Protein AF-A0A4D6KD44-F1 (afdb_monomer_lite)

Organism: NCBI:txid57705

Secondary structure (DSSP, 8-state):
-EEE-TTS-EEESS-TTSSS-EEETT--B-SS--EEE--SSSSS-EEEEEBTTTTBEEEEESTTSS-EEEE-B-TTSPBPBEETTTEE-

Radius of gyration: 12.4 Å; chains: 1; bounding box: 34×21×32 Å

Structure (mmCIF, N/CA/C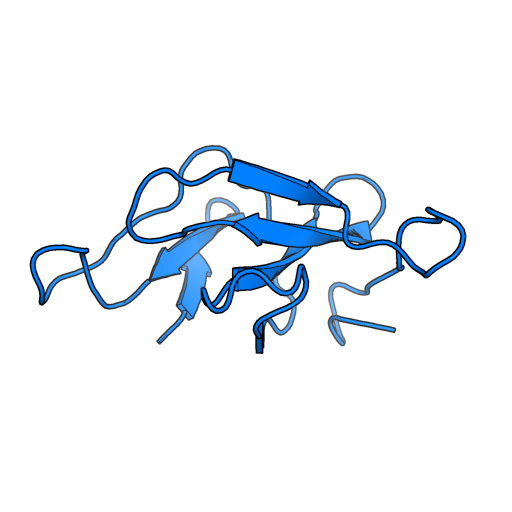/O backbone):
data_AF-A0A4D6KD44-F1
#
_entry.id   AF-A0A4D6KD44-F1
#
loop_
_atom_site.group_PDB
_atom_site.id
_atom_site.type_symbol
_atom_site.label_atom_id
_atom_site.label_alt_id
_atom_site.label_comp_id
_atom_site.label_asym_id
_atom_site.label_entity_id
_atom_site.label_seq_id
_atom_site.pdbx_PDB_ins_code
_atom_site.Cartn_x
_atom_site.Cartn_y
_atom_site.Cartn_z
_atom_site.occupancy
_atom_site.B_iso_or_equiv
_atom_site.auth_seq_id
_atom_site.auth_comp_id
_atom_site.auth_asym_id
_atom_site.auth_atom_id
_atom_site.pdbx_PDB_model_num
ATOM 1 N N . MET A 1 1 ? -6.735 -6.569 9.118 1.00 84.06 1 MET A N 1
ATOM 2 C CA . MET A 1 1 ? -6.990 -6.834 7.684 1.00 84.06 1 MET A CA 1
ATOM 3 C C . MET A 1 1 ? -6.882 -5.520 6.947 1.00 84.06 1 MET A C 1
ATOM 5 O O . MET A 1 1 ? -7.416 -4.541 7.457 1.00 84.06 1 MET A O 1
ATOM 9 N N . VAL A 1 2 ? -6.200 -5.521 5.808 1.00 93.69 2 VAL A N 1
ATOM 10 C CA . VAL A 1 2 ? -6.028 -4.368 4.919 1.00 93.69 2 VAL A CA 1
ATOM 11 C C . VAL A 1 2 ? -6.503 -4.790 3.525 1.00 93.69 2 VAL A C 1
ATOM 13 O O . VAL A 1 2 ? -6.271 -5.937 3.144 1.00 93.69 2 VAL A O 1
ATOM 16 N N . LEU A 1 3 ? -7.234 -3.932 2.810 1.00 94.38 3 LEU A N 1
ATOM 17 C CA . LEU A 1 3 ? -7.794 -4.228 1.481 1.00 94.38 3 LEU A CA 1
ATOM 18 C C . LEU A 1 3 ? -7.972 -2.959 0.641 1.00 94.38 3 LEU A C 1
ATOM 20 O O . LEU A 1 3 ? -8.024 -1.866 1.197 1.00 94.38 3 LEU A O 1
ATOM 24 N N . VAL A 1 4 ? -8.138 -3.116 -0.676 1.00 95.50 4 VAL 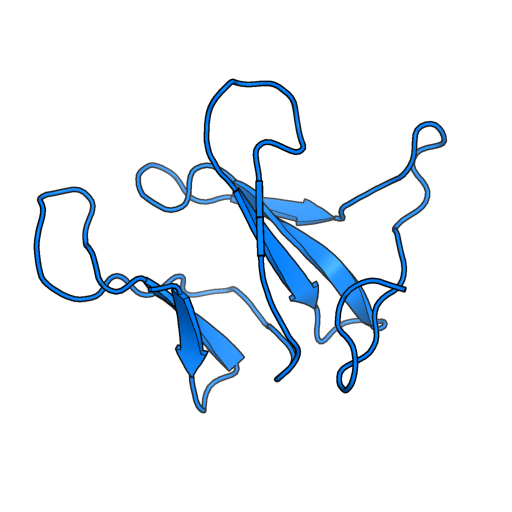A N 1
ATOM 25 C CA . VAL A 1 4 ? -8.467 -2.014 -1.597 1.00 95.50 4 VAL A CA 1
ATOM 26 C C . VAL A 1 4 ? -9.954 -2.037 -1.962 1.00 95.50 4 VAL A C 1
ATOM 28 O O . VAL A 1 4 ? -10.441 -3.010 -2.552 1.00 95.50 4 VAL A O 1
ATOM 31 N N . ASP A 1 5 ? -10.692 -0.969 -1.659 1.00 94.00 5 ASP A N 1
ATOM 32 C CA . ASP A 1 5 ? -12.138 -0.875 -1.909 1.00 94.00 5 ASP A CA 1
ATOM 33 C C . ASP A 1 5 ? -12.489 -0.469 -3.349 1.00 94.00 5 ASP A C 1
ATOM 35 O O . ASP A 1 5 ? -11.615 -0.212 -4.172 1.00 94.00 5 ASP A O 1
ATOM 39 N N . GLY A 1 6 ? -13.774 -0.477 -3.716 1.00 93.88 6 GLY A N 1
ATOM 40 C CA . GLY A 1 6 ? -14.233 -0.181 -5.084 1.00 93.88 6 GLY A CA 1
ATOM 41 C C . GLY A 1 6 ? -13.838 1.199 -5.631 1.00 93.88 6 GLY A C 1
ATOM 42 O O . GLY A 1 6 ? -13.904 1.391 -6.842 1.00 93.88 6 GLY A O 1
ATOM 43 N N . SER A 1 7 ? -13.402 2.117 -4.767 1.00 95.12 7 SER A N 1
ATOM 44 C CA . SER A 1 7 ? -12.941 3.462 -5.116 1.00 95.12 7 SER A CA 1
ATOM 45 C C . SER A 1 7 ? -11.418 3.558 -5.250 1.00 95.12 7 SER A C 1
ATOM 47 O O . SER A 1 7 ? -10.902 4.658 -5.417 1.00 95.12 7 SER A O 1
ATOM 49 N N . ASN A 1 8 ? -10.701 2.427 -5.196 1.00 96.00 8 ASN A N 1
ATOM 50 C CA . ASN A 1 8 ? -9.234 2.349 -5.183 1.00 96.00 8 ASN A CA 1
ATOM 51 C C . ASN A 1 8 ? -8.584 2.969 -3.933 1.00 96.00 8 ASN A C 1
ATOM 53 O O . ASN A 1 8 ? -7.395 3.288 -3.943 1.00 96.00 8 ASN A O 1
ATOM 57 N N . GLU A 1 9 ? -9.340 3.087 -2.841 1.00 96.75 9 GLU A N 1
ATOM 58 C CA . GLU A 1 9 ? -8.821 3.507 -1.540 1.00 96.75 9 GLU A CA 1
ATOM 59 C C . GLU A 1 9 ? -8.420 2.291 -0.700 1.00 96.75 9 GLU A C 1
ATOM 61 O O . GLU A 1 9 ? -8.942 1.185 -0.879 1.00 96.75 9 GLU A O 1
ATOM 66 N N . ILE A 1 10 ? -7.512 2.494 0.256 1.00 97.12 10 ILE A N 1
ATOM 67 C CA . ILE A 1 10 ? -7.104 1.447 1.196 1.00 97.12 10 ILE A CA 1
ATOM 68 C C . ILE A 1 10 ? -7.978 1.516 2.451 1.00 97.12 10 ILE A C 1
ATOM 70 O O . ILE A 1 10 ? -8.112 2.568 3.079 1.00 97.12 10 ILE A O 1
ATOM 74 N N . LEU A 1 11 ? -8.544 0.373 2.841 1.00 96.12 11 LEU A N 1
ATOM 75 C CA . LEU A 1 11 ? -9.286 0.200 4.086 1.00 96.12 11 LEU A CA 1
ATOM 76 C C . LEU A 1 11 ? -8.500 -0.668 5.062 1.00 96.12 11 LEU A C 1
ATOM 78 O O . LEU A 1 11 ? -8.096 -1.785 4.732 1.00 96.12 11 LEU A O 1
ATOM 82 N N . ILE A 1 12 ? -8.367 -0.193 6.297 1.00 95.44 12 ILE A N 1
ATOM 83 C CA . ILE A 1 12 ? -7.794 -0.942 7.414 1.00 95.44 12 ILE A CA 1
ATOM 84 C C . ILE A 1 12 ? -8.939 -1.323 8.343 1.00 95.44 12 ILE A C 1
ATOM 86 O O . ILE A 1 12 ? -9.681 -0.469 8.815 1.00 95.44 12 ILE A O 1
ATOM 90 N N . ASN A 1 13 ? -9.090 -2.607 8.665 1.00 93.19 13 ASN A N 1
ATOM 91 C CA . ASN A 1 13 ? -10.099 -3.093 9.614 1.00 93.19 13 ASN A CA 1
ATOM 92 C C . ASN A 1 13 ? -9.707 -2.815 11.081 1.00 93.19 13 ASN A C 1
ATOM 94 O O . ASN A 1 13 ? -9.706 -3.723 11.917 1.00 93.19 13 ASN A O 1
ATOM 98 N N . ARG A 1 14 ? -9.252 -1.590 11.351 1.00 91.75 14 ARG A N 1
ATOM 99 C CA . ARG A 1 14 ? -8.957 -1.035 12.667 1.00 91.75 14 ARG A CA 1
ATOM 100 C C . ARG A 1 14 ? -8.701 0.467 12.530 1.00 91.75 14 ARG A C 1
ATOM 102 O O . ARG A 1 14 ? -7.924 0.864 11.674 1.00 91.75 14 ARG A O 1
ATOM 109 N N . LYS A 1 15 ? -9.295 1.267 13.412 1.00 91.31 15 LYS A N 1
ATOM 110 C CA . LYS A 1 15 ? -8.937 2.673 13.643 1.00 91.31 15 LYS A CA 1
ATOM 111 C C . LYS A 1 15 ? -7.807 2.799 14.657 1.00 91.31 15 LYS A C 1
ATOM 113 O O . LYS A 1 15 ? -7.641 1.915 15.501 1.00 91.31 15 LYS A O 1
ATOM 118 N N . ALA A 1 16 ? -7.121 3.940 14.660 1.00 87.06 16 ALA A N 1
ATOM 119 C CA . ALA A 1 16 ? -6.088 4.270 15.647 1.00 87.06 16 ALA A CA 1
ATOM 120 C C . ALA A 1 16 ? -6.573 4.098 17.101 1.00 87.06 16 ALA A C 1
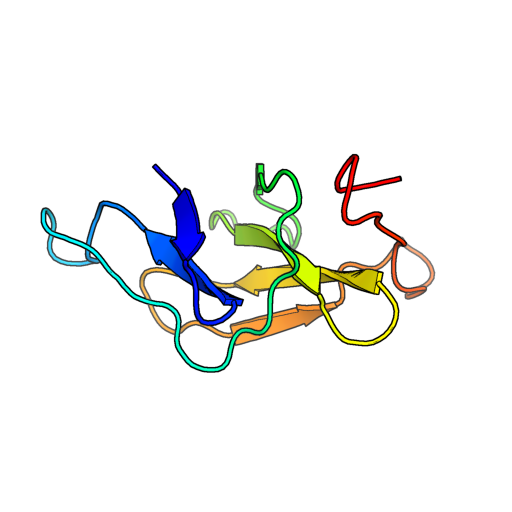ATOM 122 O O . ALA A 1 16 ? -5.894 3.505 17.935 1.00 87.06 16 ALA A O 1
ATOM 123 N N . SER A 1 17 ? -7.810 4.521 17.387 1.00 89.62 17 SER A N 1
ATOM 124 C CA . SER A 1 17 ? -8.455 4.384 18.702 1.00 89.62 17 SER A CA 1
ATOM 125 C C . SER A 1 17 ? -8.922 2.959 19.046 1.00 89.62 17 SER A C 1
ATOM 127 O O . SER A 1 17 ? -9.377 2.715 20.163 1.00 89.62 17 SER A O 1
ATOM 129 N N . GLY A 1 18 ? -8.798 2.008 18.116 1.00 88.94 18 GLY A N 1
ATOM 130 C CA . GLY A 1 18 ? -9.274 0.632 18.241 1.00 88.94 18 GLY A CA 1
ATOM 131 C C . GLY A 1 18 ? -10.658 0.394 17.623 1.00 88.94 18 GLY A C 1
ATOM 132 O O . GLY A 1 18 ? -11.523 1.267 17.602 1.00 88.94 18 GLY A O 1
ATOM 133 N N . GLY A 1 19 ? -10.873 -0.831 17.124 1.00 90.19 19 GLY A N 1
ATOM 134 C CA . GLY A 1 19 ? -12.118 -1.239 16.457 1.00 90.19 19 GLY A CA 1
ATOM 135 C C . GLY A 1 19 ? -12.400 -0.496 15.142 1.00 90.19 19 GLY A C 1
ATOM 136 O O . GLY A 1 19 ? -11.625 0.354 14.713 1.00 90.19 19 GLY A O 1
ATOM 137 N N . GLY A 1 20 ? -13.517 -0.827 14.490 1.00 93.38 20 GLY A N 1
ATOM 138 C CA . GLY A 1 20 ? -13.988 -0.147 13.278 1.00 93.38 20 GLY A CA 1
ATOM 139 C C . GLY A 1 20 ? -13.091 -0.307 12.045 1.00 93.38 20 GLY A C 1
ATOM 140 O O . GLY A 1 20 ? -12.224 -1.173 11.987 1.00 93.38 20 GLY A O 1
ATOM 141 N N . THR A 1 21 ? -13.331 0.547 11.051 1.00 95.12 21 THR A N 1
ATOM 142 C CA . THR A 1 21 ? -12.576 0.599 9.794 1.00 95.12 21 THR A CA 1
ATOM 143 C C . THR A 1 21 ? -12.028 2.007 9.597 1.00 95.12 21 THR A C 1
ATOM 145 O O . THR A 1 21 ? -12.779 2.976 9.739 1.00 95.12 21 THR A O 1
ATOM 148 N N . GLU A 1 22 ? -10.736 2.098 9.302 1.00 95.50 22 GLU A N 1
ATOM 149 C CA . GLU A 1 22 ? -10.047 3.312 8.870 1.00 95.50 22 GLU A CA 1
ATOM 150 C C . GLU A 1 22 ? -9.955 3.322 7.343 1.00 95.50 22 GLU A C 1
ATOM 152 O O . GLU A 1 22 ? -9.773 2.266 6.729 1.00 95.50 22 GLU A O 1
ATOM 157 N N . ARG A 1 23 ? -10.111 4.498 6.733 1.00 95.44 23 ARG A N 1
ATOM 158 C CA . ARG A 1 23 ? -10.043 4.676 5.279 1.00 95.44 23 ARG A CA 1
ATOM 159 C C . ARG A 1 23 ? -8.939 5.671 4.965 1.00 95.44 23 ARG A C 1
ATOM 161 O O . ARG A 1 23 ? -9.045 6.838 5.327 1.00 95.44 23 ARG A O 1
ATOM 168 N N . LEU A 1 24 ? -7.934 5.222 4.226 1.00 95.25 24 LEU A N 1
ATOM 169 C CA . LEU A 1 24 ? -6.835 6.065 3.770 1.00 95.25 24 LEU A CA 1
ATOM 170 C C . LEU A 1 24 ? -7.254 6.769 2.477 1.00 95.25 24 LEU A C 1
ATOM 172 O O . LEU A 1 24 ? -7.092 6.245 1.374 1.00 95.25 24 LEU A O 1
ATOM 176 N N . THR A 1 25 ? -7.857 7.946 2.631 1.00 89.62 25 THR A N 1
ATOM 177 C CA . THR A 1 25 ? -8.295 8.787 1.510 1.00 89.62 25 THR A CA 1
ATOM 178 C C . THR A 1 25 ? -7.104 9.433 0.804 1.00 89.62 25 THR A C 1
ATOM 180 O O . THR A 1 25 ? -6.112 9.765 1.447 1.00 89.62 25 THR A O 1
ATOM 183 N N . GLY A 1 26 ? -7.209 9.672 -0.506 1.00 86.12 26 GLY A N 1
ATOM 184 C CA . GLY A 1 26 ? -6.121 10.269 -1.300 1.00 86.12 26 GLY A CA 1
ATOM 185 C C . GLY A 1 26 ? -5.064 9.265 -1.768 1.00 86.12 26 GLY A C 1
ATOM 186 O O . GLY A 1 26 ? -4.146 9.628 -2.502 1.00 86.12 26 GLY A O 1
ATOM 187 N N . VAL A 1 27 ? -5.229 7.994 -1.402 1.00 93.19 27 VAL A N 1
ATOM 188 C CA . VAL A 1 27 ? -4.525 6.865 -2.008 1.00 93.19 27 VAL A CA 1
ATOM 189 C C . VAL A 1 27 ? -5.240 6.459 -3.299 1.00 93.19 27 VAL A C 1
ATOM 191 O O . VAL A 1 27 ? -6.463 6.526 -3.381 1.00 93.19 27 VAL A O 1
ATOM 194 N N . SER A 1 28 ? -4.477 6.021 -4.302 1.00 95.75 28 SER A N 1
ATOM 195 C CA . SER A 1 28 ? -5.014 5.429 -5.530 1.00 95.75 28 SER A CA 1
ATOM 196 C C . SER A 1 28 ? -4.295 4.113 -5.815 1.00 95.75 28 SER A C 1
ATOM 198 O O . SER A 1 28 ? -3.229 4.088 -6.441 1.00 95.75 28 SER A O 1
ATOM 200 N N . ALA A 1 29 ? -4.859 3.024 -5.296 1.00 97.00 29 ALA A N 1
ATOM 201 C CA . ALA A 1 29 ? -4.294 1.681 -5.349 1.00 97.00 29 ALA A CA 1
ATOM 202 C C . ALA A 1 29 ? -4.960 0.815 -6.430 1.00 97.00 29 ALA A C 1
ATOM 204 O O . ALA A 1 29 ? -6.183 0.789 -6.571 1.00 97.00 29 ALA A O 1
ATOM 205 N N . MET A 1 30 ? -4.155 0.065 -7.180 1.00 97.00 30 MET A N 1
ATOM 206 C CA . MET A 1 30 ? -4.652 -0.995 -8.056 1.00 97.00 30 MET A CA 1
ATOM 207 C C . MET A 1 30 ? -5.231 -2.149 -7.230 1.00 97.00 30 MET A C 1
ATOM 209 O O . MET A 1 30 ? -4.937 -2.303 -6.042 1.00 97.00 30 MET A O 1
ATOM 213 N N . LYS A 1 31 ? -6.043 -3.005 -7.862 1.00 95.12 31 LYS A N 1
ATOM 214 C CA . LYS A 1 31 ? -6.624 -4.196 -7.219 1.00 95.12 31 LYS A CA 1
ATOM 215 C C . LYS A 1 31 ? -5.652 -5.373 -7.212 1.00 95.12 31 LYS A C 1
ATOM 217 O O . LYS A 1 31 ? -5.996 -6.464 -7.648 1.00 95.12 31 LYS A O 1
ATOM 222 N N . ALA A 1 32 ? -4.466 -5.114 -6.680 1.00 94.31 32 ALA A N 1
ATOM 223 C CA . ALA A 1 32 ? -3.367 -6.055 -6.568 1.00 94.31 32 ALA A CA 1
ATOM 224 C C . ALA A 1 32 ? -3.253 -6.613 -5.139 1.00 94.31 32 ALA A C 1
ATOM 226 O O . ALA A 1 32 ? -3.773 -6.004 -4.192 1.00 94.31 32 ALA A O 1
ATOM 227 N N . PRO A 1 33 ? -2.526 -7.727 -4.944 1.00 93.12 33 PRO A N 1
ATOM 228 C CA . PRO A 1 33 ? -2.005 -8.087 -3.634 1.00 93.12 33 PRO A CA 1
ATOM 229 C C . PRO A 1 33 ? -1.268 -6.909 -2.981 1.00 93.12 33 PRO A C 1
ATOM 231 O O . PRO A 1 33 ? -0.466 -6.225 -3.616 1.00 93.12 33 PRO A O 1
ATOM 234 N N . LEU A 1 34 ? -1.540 -6.697 -1.697 1.00 94.38 34 LEU A N 1
ATOM 235 C CA . LEU A 1 34 ? -0.873 -5.714 -0.847 1.00 94.38 34 LEU A CA 1
ATOM 236 C C . LEU A 1 34 ? -0.193 -6.427 0.316 1.00 94.38 34 LEU A C 1
ATOM 238 O O . LEU A 1 34 ? -0.573 -7.544 0.678 1.00 94.38 34 LEU A O 1
ATOM 242 N N . THR A 1 35 ? 0.785 -5.768 0.924 1.00 94.19 35 THR A N 1
ATOM 243 C CA . THR A 1 35 ? 1.469 -6.281 2.112 1.00 94.19 35 THR A CA 1
ATOM 244 C C . THR A 1 35 ? 1.695 -5.172 3.127 1.00 94.19 35 THR A C 1
ATOM 246 O O . THR A 1 35 ? 1.523 -3.991 2.829 1.00 94.19 35 THR A O 1
ATOM 249 N N . THR A 1 36 ? 2.057 -5.566 4.341 1.00 94.62 36 THR A N 1
ATOM 250 C CA . THR A 1 36 ? 2.468 -4.656 5.405 1.00 94.62 36 THR A CA 1
ATOM 251 C C . THR A 1 36 ? 3.877 -5.003 5.843 1.00 94.62 36 THR A C 1
A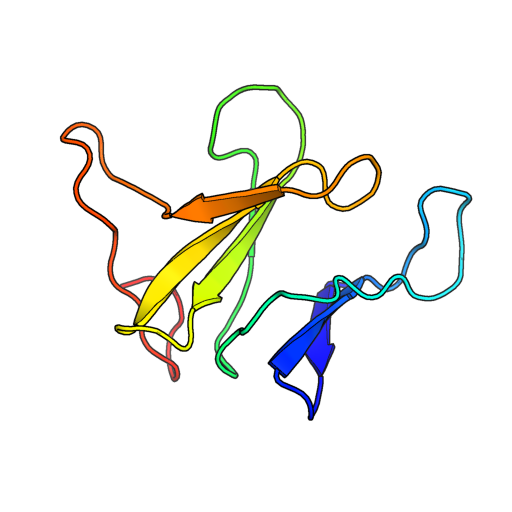TOM 253 O O . THR A 1 36 ? 4.131 -6.169 6.158 1.00 94.62 36 THR A O 1
ATOM 256 N N . ALA A 1 37 ? 4.772 -4.025 5.853 1.00 94.56 37 ALA A N 1
ATOM 257 C CA . ALA A 1 37 ? 6.169 -4.188 6.236 1.00 94.56 37 ALA A CA 1
ATOM 258 C C . ALA A 1 37 ? 6.737 -2.834 6.668 1.00 94.56 37 ALA A C 1
ATOM 260 O O . ALA A 1 37 ? 6.244 -1.820 6.193 1.00 94.56 37 ALA A O 1
ATOM 261 N N . ASP A 1 38 ? 7.749 -2.868 7.533 1.00 95.50 38 ASP A N 1
ATOM 262 C CA . ASP A 1 38 ? 8.644 -1.737 7.801 1.00 95.50 38 ASP A CA 1
ATOM 263 C C . ASP A 1 38 ? 9.618 -1.624 6.612 1.00 95.50 38 ASP A C 1
ATOM 265 O O . ASP A 1 38 ? 10.453 -2.517 6.416 1.00 95.50 38 ASP A O 1
ATOM 269 N N . VAL A 1 39 ? 9.424 -0.630 5.743 1.00 95.06 39 VAL A N 1
ATOM 270 C CA . VAL A 1 39 ? 10.170 -0.448 4.484 1.00 95.06 39 VAL A CA 1
ATOM 271 C C . VAL A 1 39 ? 11.086 0.770 4.478 1.00 95.06 39 VAL A C 1
ATOM 273 O O . VAL A 1 39 ? 11.966 0.835 3.618 1.00 95.06 39 VAL A O 1
ATOM 276 N N . ASP A 1 40 ? 10.918 1.704 5.410 1.00 93.44 40 ASP A N 1
ATOM 277 C CA . ASP A 1 40 ? 11.765 2.895 5.546 1.00 93.44 40 ASP A CA 1
ATOM 278 C C . ASP A 1 40 ? 12.626 2.901 6.827 1.00 93.44 40 ASP A C 1
ATOM 280 O O . ASP A 1 40 ? 13.542 3.721 6.955 1.00 93.44 40 ASP A O 1
ATOM 284 N N . GLY A 1 41 ? 12.442 1.917 7.714 1.00 93.31 41 GLY A N 1
ATOM 285 C CA . GLY A 1 41 ? 13.320 1.637 8.845 1.00 93.31 41 GLY A CA 1
ATOM 286 C C . GLY A 1 41 ? 13.027 2.455 10.099 1.00 93.31 41 GLY A C 1
ATOM 287 O O . GLY A 1 41 ? 13.888 2.522 10.986 1.00 93.31 41 GLY A O 1
ATOM 288 N N . ASP A 1 42 ? 11.855 3.081 10.203 1.00 93.50 42 ASP A N 1
ATOM 289 C CA . ASP A 1 42 ? 11.462 3.882 11.366 1.00 93.50 42 ASP A CA 1
ATOM 290 C C . ASP A 1 42 ? 10.783 3.062 12.493 1.00 93.50 42 ASP A C 1
ATOM 292 O O . ASP A 1 42 ? 10.465 3.601 13.561 1.00 93.50 42 ASP A O 1
ATOM 296 N N . CYS A 1 43 ? 10.658 1.740 12.305 1.00 91.81 43 CYS A N 1
ATOM 297 C CA . CYS A 1 43 ? 9.971 0.780 13.181 1.00 91.81 43 CYS A CA 1
ATOM 298 C C . CYS A 1 43 ? 8.436 0.909 13.229 1.00 91.81 43 CYS A C 1
ATOM 300 O O . CYS A 1 43 ? 7.800 0.216 14.041 1.00 91.81 43 CYS A O 1
ATOM 302 N N . ALA A 1 44 ? 7.828 1.754 12.398 1.00 91.94 44 ALA A N 1
ATOM 303 C CA . ALA A 1 44 ? 6.410 1.702 12.090 1.00 91.94 44 ALA A CA 1
ATOM 304 C C . ALA A 1 44 ? 6.131 0.578 11.077 1.00 91.94 44 ALA A C 1
ATOM 306 O O . ALA A 1 44 ? 6.978 -0.251 10.755 1.00 91.94 44 ALA A O 1
ATOM 307 N N . THR A 1 45 ? 4.861 0.390 10.731 1.00 93.38 45 THR A N 1
ATOM 308 C CA . THR A 1 45 ? 4.479 -0.604 9.726 1.00 93.38 45 THR A CA 1
ATOM 309 C C . THR A 1 45 ? 3.707 0.093 8.635 1.00 93.38 45 THR A C 1
ATOM 311 O O . THR A 1 45 ? 2.599 0.585 8.874 1.00 93.38 45 THR A O 1
ATOM 314 N N . GLU A 1 46 ? 4.235 0.011 7.424 1.00 96.62 46 GLU A N 1
ATOM 315 C CA . GLU A 1 46 ? 3.666 0.663 6.264 1.00 96.62 46 GLU A CA 1
ATOM 316 C C . GLU A 1 46 ? 2.759 -0.304 5.515 1.00 96.62 46 GLU A C 1
ATOM 318 O O . GLU A 1 46 ? 2.807 -1.529 5.676 1.00 96.62 46 GLU A O 1
ATOM 323 N N . ILE A 1 47 ? 1.900 0.251 4.664 1.00 96.88 47 ILE A N 1
ATOM 324 C CA . ILE A 1 47 ? 1.089 -0.535 3.733 1.00 96.88 47 ILE A CA 1
ATOM 325 C C . ILE A 1 47 ? 1.664 -0.359 2.340 1.00 96.88 47 ILE A C 1
ATOM 327 O O . ILE A 1 47 ? 1.512 0.706 1.747 1.00 96.88 47 ILE A O 1
ATOM 331 N N . VAL A 1 48 ? 2.256 -1.418 1.796 1.00 97.00 48 VAL A N 1
ATOM 332 C CA . VAL A 1 48 ? 2.817 -1.436 0.443 1.00 97.00 48 VAL A CA 1
ATOM 333 C C . VAL A 1 48 ? 1.751 -1.887 -0.552 1.00 97.00 48 VAL A C 1
ATOM 335 O O . VAL A 1 48 ? 1.089 -2.913 -0.359 1.00 97.00 48 VAL A O 1
ATOM 338 N N . TYR A 1 49 ? 1.591 -1.128 -1.632 1.00 97.31 49 TYR A N 1
ATOM 339 C CA . TYR A 1 49 ? 0.583 -1.352 -2.665 1.00 97.31 49 TYR A CA 1
ATOM 340 C C . TYR A 1 49 ? 1.088 -0.930 -4.050 1.00 97.31 49 TYR A C 1
ATOM 342 O O . TYR A 1 49 ? 2.031 -0.152 -4.182 1.00 97.31 49 TYR A O 1
ATOM 350 N N . VAL A 1 50 ? 0.425 -1.414 -5.101 1.00 97.81 50 VAL A N 1
ATOM 351 C CA . VAL A 1 50 ? 0.680 -0.965 -6.478 1.00 97.81 50 VAL A CA 1
ATOM 352 C C . VAL A 1 50 ? -0.149 0.285 -6.755 1.00 97.81 50 VAL A C 1
ATOM 354 O O . VAL A 1 50 ? -1.380 0.254 -6.681 1.00 97.81 50 VAL A O 1
ATOM 357 N N . GLY A 1 51 ? 0.508 1.402 -7.058 1.00 96.75 51 GLY A N 1
ATOM 358 C CA . GLY A 1 51 ? -0.164 2.652 -7.395 1.00 96.75 51 GLY A CA 1
ATOM 359 C C . GLY A 1 51 ? -0.773 2.615 -8.796 1.00 96.75 51 GLY A C 1
ATOM 360 O O . GLY A 1 51 ? -0.173 2.093 -9.730 1.00 96.75 51 GLY A O 1
ATOM 361 N N . THR A 1 52 ? -1.940 3.236 -8.983 1.00 94.88 52 THR A N 1
ATOM 362 C CA . THR A 1 52 ? -2.579 3.324 -10.314 1.00 94.88 52 THR A CA 1
ATOM 363 C C . THR A 1 52 ? -1.764 4.142 -11.317 1.00 94.88 52 THR A C 1
ATOM 365 O O . THR A 1 52 ? -1.928 3.991 -12.525 1.00 94.88 52 THR A O 1
ATOM 368 N N . THR A 1 53 ? -0.902 5.036 -10.829 1.00 87.62 53 THR A N 1
ATOM 369 C CA . THR A 1 53 ? -0.033 5.865 -11.666 1.00 87.62 53 THR A CA 1
ATOM 370 C C . THR A 1 53 ? 1.261 5.113 -11.954 1.00 87.62 53 THR A C 1
ATOM 372 O O . THR A 1 53 ? 2.074 4.905 -11.056 1.00 87.62 53 THR A O 1
ATOM 375 N N . ASN A 1 54 ? 1.464 4.748 -13.221 1.00 86.62 54 ASN A N 1
ATOM 376 C CA . ASN A 1 54 ? 2.669 4.095 -13.748 1.00 86.62 54 ASN A CA 1
ATOM 377 C C . ASN A 1 54 ? 2.986 2.701 -13.171 1.00 86.62 54 ASN A C 1
ATOM 379 O O . ASN A 1 54 ? 4.094 2.224 -13.385 1.00 86.62 54 ASN A O 1
ATOM 383 N N . GLY A 1 55 ? 2.056 2.061 -12.449 1.00 92.88 55 GLY A N 1
ATOM 384 C CA . GLY A 1 55 ? 2.235 0.697 -11.930 1.00 92.88 55 GLY A CA 1
ATOM 385 C C . GLY A 1 55 ? 3.368 0.552 -10.911 1.00 92.88 55 GLY A C 1
ATOM 386 O O . GLY A 1 55 ? 3.827 -0.553 -10.659 1.00 92.88 55 GLY A O 1
ATOM 387 N N . LYS A 1 56 ? 3.850 1.654 -10.329 1.00 96.25 56 LYS A N 1
ATOM 388 C CA . LYS A 1 56 ? 4.938 1.619 -9.347 1.00 96.25 56 LYS A CA 1
ATOM 389 C C . LYS A 1 56 ? 4.425 1.221 -7.971 1.00 96.25 56 LYS A C 1
ATOM 391 O O . LYS A 1 56 ? 3.322 1.617 -7.578 1.00 96.25 56 LYS A O 1
ATOM 396 N N . LEU A 1 57 ? 5.252 0.504 -7.218 1.00 96.81 57 LEU A N 1
ATOM 397 C CA . LEU A 1 57 ? 5.012 0.284 -5.801 1.00 96.81 57 LEU A CA 1
ATOM 398 C C . LEU A 1 57 ? 5.096 1.605 -5.039 1.00 96.81 57 LEU A C 1
ATOM 400 O O . LEU A 1 57 ? 5.944 2.468 -5.280 1.00 96.81 57 LEU A O 1
ATOM 404 N N . ARG A 1 58 ? 4.167 1.752 -4.110 1.00 97.25 58 ARG A N 1
ATOM 405 C CA . ARG A 1 58 ? 4.044 2.870 -3.186 1.00 97.25 58 ARG A CA 1
ATOM 406 C C . ARG A 1 58 ? 3.795 2.307 -1.801 1.00 97.25 58 ARG A C 1
ATOM 408 O O . ARG A 1 58 ? 3.332 1.172 -1.673 1.00 97.25 58 ARG A O 1
ATOM 415 N N . PHE A 1 59 ? 4.047 3.106 -0.781 1.00 97.06 59 PHE A N 1
ATOM 416 C CA . PHE A 1 59 ? 3.666 2.750 0.574 1.00 97.06 59 PHE A CA 1
ATOM 417 C C . PHE A 1 59 ? 2.936 3.900 1.261 1.00 97.06 59 PHE A C 1
ATOM 419 O O . PHE A 1 59 ? 3.129 5.066 0.908 1.00 97.06 59 PHE A O 1
ATOM 426 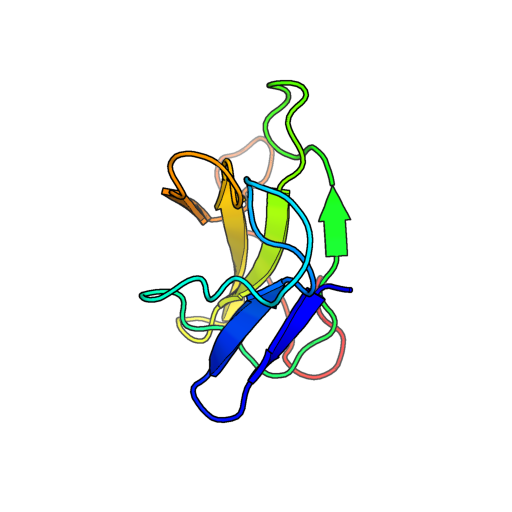N N . VAL A 1 60 ? 2.006 3.549 2.151 1.00 97.62 60 VAL A N 1
ATOM 427 C CA . VAL A 1 60 ? 1.429 4.498 3.104 1.00 97.62 60 VAL A CA 1
ATOM 428 C C . VAL A 1 60 ? 2.230 4.400 4.387 1.00 97.62 60 VAL A C 1
ATOM 430 O O . VAL A 1 60 ? 2.166 3.364 5.052 1.00 97.62 60 VAL A O 1
ATOM 433 N N . ASP A 1 61 ? 2.950 5.470 4.679 1.00 96.88 61 ASP A N 1
ATOM 434 C CA . ASP A 1 61 ? 3.674 5.699 5.922 1.00 96.88 61 ASP A CA 1
ATOM 435 C C . ASP A 1 61 ? 2.709 6.125 7.035 1.00 96.88 61 ASP A C 1
ATOM 437 O O . ASP A 1 61 ? 1.678 6.736 6.747 1.00 96.88 61 ASP A O 1
ATOM 441 N N . ASP A 1 62 ? 2.999 5.719 8.272 1.00 94.25 62 ASP A N 1
ATOM 442 C CA . ASP A 1 62 ? 2.203 5.924 9.487 1.00 94.25 62 ASP A CA 1
ATOM 443 C C . ASP A 1 62 ? 0.670 5.838 9.263 1.00 94.25 62 ASP A C 1
ATOM 445 O O . ASP A 1 62 ? -0.087 6.788 9.514 1.00 94.25 62 ASP A O 1
ATOM 449 N N . PRO A 1 63 ? 0.145 4.687 8.788 1.00 94.50 63 PRO A N 1
ATOM 450 C CA . PRO A 1 63 ? -1.234 4.578 8.311 1.00 94.50 63 PRO A CA 1
ATOM 451 C C . PRO A 1 63 ? -2.303 4.751 9.404 1.00 94.50 63 PRO A C 1
ATOM 453 O O . PRO A 1 63 ? -3.485 4.890 9.090 1.00 94.50 63 PRO A O 1
ATOM 456 N N . LEU A 1 64 ? -1.928 4.706 10.687 1.00 92.75 64 LEU A N 1
ATOM 457 C CA . LEU A 1 64 ? -2.834 4.934 11.821 1.00 92.75 64 LEU A CA 1
ATOM 458 C C . LEU A 1 64 ? -2.519 6.218 12.606 1.00 92.75 64 LEU A C 1
ATOM 460 O O . LEU A 1 64 ? -3.254 6.526 13.546 1.00 92.75 64 LEU A O 1
ATOM 464 N N . GLY A 1 65 ? -1.472 6.959 12.247 1.00 92.19 65 GLY A N 1
ATOM 465 C CA . GLY A 1 65 ? -1.145 8.261 12.816 1.00 92.19 65 GLY A CA 1
ATOM 466 C C . GLY A 1 65 ? -1.364 9.373 11.795 1.00 92.19 65 GLY A C 1
ATOM 467 O O . GLY A 1 65 ? -2.503 9.800 11.586 1.00 92.19 65 GLY A O 1
ATOM 468 N N . THR A 1 66 ? -0.284 9.868 11.192 1.00 92.44 66 THR A N 1
ATOM 469 C CA . THR A 1 66 ? -0.304 10.933 10.178 1.00 92.44 66 THR A CA 1
ATOM 470 C C . THR A 1 66 ? 0.086 10.372 8.810 1.00 92.44 66 THR A C 1
ATOM 472 O O . THR A 1 66 ? 1.249 10.471 8.428 1.00 92.44 66 THR A O 1
ATOM 475 N N . PRO A 1 67 ? -0.872 9.819 8.045 1.00 94.56 67 PRO A N 1
ATOM 476 C CA . PRO A 1 67 ? -0.542 9.062 6.855 1.00 94.56 67 PRO A CA 1
ATOM 477 C C . PRO A 1 67 ? 0.125 9.918 5.780 1.00 94.56 67 PRO A C 1
ATOM 479 O O . PRO A 1 67 ? -0.389 10.978 5.401 1.00 94.56 67 PRO A O 1
ATOM 482 N N . SER A 1 68 ? 1.229 9.412 5.241 1.00 95.56 68 SER A N 1
ATOM 483 C CA . SER A 1 68 ? 1.944 9.995 4.107 1.00 95.56 68 SER A CA 1
ATOM 484 C C . SER A 1 68 ? 2.104 8.944 3.000 1.00 95.56 68 SER A C 1
ATOM 486 O O . SER A 1 68 ? 1.958 7.749 3.246 1.00 95.56 68 SER A O 1
ATOM 488 N N . VAL A 1 69 ? 2.266 9.362 1.739 1.00 96.19 69 VAL A N 1
ATOM 489 C CA . VAL A 1 69 ? 2.329 8.422 0.605 1.00 96.19 69 VAL A CA 1
ATOM 490 C C . VAL A 1 69 ? 3.601 8.624 -0.192 1.00 96.19 69 VAL A C 1
ATOM 492 O O . VAL A 1 69 ? 3.747 9.624 -0.900 1.00 96.19 69 VAL A O 1
ATOM 495 N N . GLU A 1 70 ? 4.425 7.587 -0.224 1.00 95.69 70 GLU A N 1
ATOM 496 C CA . GLU A 1 70 ? 5.728 7.608 -0.878 1.00 95.69 70 GLU A CA 1
ATOM 497 C C . GLU A 1 70 ? 5.843 6.565 -1.995 1.00 95.69 70 GLU A C 1
ATOM 499 O O . GLU A 1 70 ? 4.983 5.696 -2.170 1.00 95.69 70 GLU A O 1
ATOM 504 N N . VAL A 1 71 ? 6.877 6.704 -2.828 1.00 96.12 71 VAL A N 1
ATOM 505 C CA . VAL A 1 71 ? 7.236 5.701 -3.840 1.00 96.12 71 VAL A CA 1
ATOM 506 C C . VAL A 1 71 ? 8.211 4.734 -3.191 1.00 96.12 71 VAL A C 1
ATOM 508 O O . VAL A 1 71 ? 9.229 5.168 -2.661 1.00 96.12 71 VAL A O 1
ATOM 511 N N . LEU A 1 72 ? 7.938 3.432 -3.282 1.00 95.81 72 LEU A N 1
ATOM 512 C CA . LEU A 1 72 ? 8.920 2.442 -2.862 1.00 95.81 72 LEU A CA 1
ATOM 513 C C . LEU A 1 72 ? 10.061 2.441 -3.881 1.00 95.81 72 LEU A C 1
ATOM 515 O O . LEU A 1 72 ? 9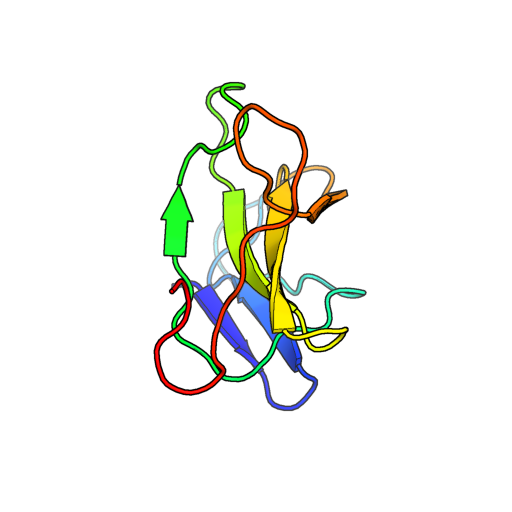.821 2.276 -5.083 1.00 95.81 72 LEU A O 1
ATOM 519 N N . SER A 1 73 ? 11.287 2.642 -3.410 1.00 95.50 73 SER A N 1
ATOM 520 C CA . SER A 1 73 ? 12.462 2.739 -4.271 1.00 95.50 73 SER A CA 1
ATOM 521 C C . SER A 1 73 ? 13.579 1.802 -3.829 1.00 95.50 73 SER A C 1
ATOM 523 O O . SER A 1 73 ? 13.614 1.365 -2.683 1.00 95.50 73 SER A O 1
ATOM 525 N N . ASP A 1 74 ? 14.447 1.445 -4.771 1.00 92.75 74 ASP A N 1
ATOM 526 C CA . ASP A 1 74 ? 15.669 0.701 -4.486 1.00 92.75 74 ASP A CA 1
ATOM 527 C C . ASP A 1 74 ? 16.753 1.606 -3.865 1.00 92.75 74 ASP A C 1
ATOM 529 O O . ASP A 1 74 ? 16.611 2.825 -3.765 1.00 92.75 74 ASP A O 1
ATOM 533 N N . GLU A 1 75 ? 17.893 1.012 -3.513 1.00 92.81 75 GLU A N 1
ATOM 534 C CA . GLU A 1 75 ? 19.081 1.706 -2.982 1.00 92.81 75 GLU A CA 1
ATOM 535 C C . GLU A 1 75 ? 19.639 2.804 -3.917 1.00 92.81 75 GLU A C 1
ATOM 537 O O . GLU A 1 75 ? 20.482 3.608 -3.524 1.00 92.81 75 GLU A O 1
ATOM 542 N N . SER A 1 76 ? 19.212 2.829 -5.183 1.00 95.62 76 SER A N 1
ATOM 543 C CA . SER A 1 76 ? 19.590 3.823 -6.193 1.00 95.62 76 SER A CA 1
ATOM 544 C C . SER A 1 76 ? 18.487 4.859 -6.452 1.00 95.62 76 SER A C 1
ATOM 546 O O . SER A 1 76 ? 18.589 5.621 -7.415 1.00 95.62 76 SER A O 1
ATOM 548 N N . ALA A 1 77 ? 17.456 4.909 -5.600 1.00 93.06 77 ALA A N 1
ATOM 549 C CA . ALA A 1 77 ? 16.282 5.773 -5.711 1.00 93.06 77 ALA A CA 1
ATOM 550 C C . ALA A 1 77 ? 15.433 5.543 -6.980 1.00 93.06 77 ALA A C 1
ATOM 552 O O . ALA A 1 77 ? 14.665 6.418 -7.395 1.00 93.06 77 ALA A O 1
ATOM 553 N N . ASN A 1 78 ? 15.528 4.364 -7.601 1.00 95.00 78 ASN A N 1
ATOM 554 C CA . ASN A 1 78 ? 14.629 3.988 -8.688 1.00 95.00 78 ASN A CA 1
ATOM 555 C C . ASN A 1 78 ? 13.342 3.401 -8.113 1.00 95.00 78 ASN A C 1
ATOM 557 O O . ASN A 1 78 ? 13.381 2.506 -7.274 1.00 95.00 78 ASN A O 1
ATOM 561 N N . GLY A 1 79 ? 12.192 3.865 -8.601 1.00 94.94 79 GLY A N 1
ATOM 562 C CA . GLY A 1 79 ? 10.901 3.310 -8.197 1.00 94.94 79 GLY A CA 1
ATOM 563 C C . GLY A 1 79 ? 10.741 1.851 -8.631 1.00 94.94 79 GLY A C 1
ATOM 564 O O . GLY A 1 79 ? 10.946 1.531 -9.808 1.00 94.94 79 GLY A O 1
ATOM 565 N N . VAL A 1 80 ? 10.310 1.001 -7.703 1.00 95.44 80 VAL A N 1
ATOM 566 C CA . VAL A 1 80 ? 10.080 -0.433 -7.931 1.00 95.44 80 VAL A CA 1
ATOM 567 C C . VAL A 1 80 ? 8.770 -0.646 -8.694 1.00 95.44 80 VAL A C 1
ATOM 569 O O . VAL A 1 80 ? 7.774 0.035 -8.436 1.00 95.44 80 VAL A O 1
ATOM 572 N N . ASP A 1 81 ? 8.773 -1.558 -9.664 1.00 95.25 81 ASP A N 1
ATOM 573 C CA . ASP A 1 81 ? 7.590 -1.905 -10.454 1.00 95.25 81 ASP A CA 1
ATOM 574 C C . ASP A 1 81 ? 6.662 -2.878 -9.716 1.00 95.25 81 ASP A C 1
ATOM 576 O O . ASP A 1 81 ? 7.063 -3.640 -8.835 1.00 95.25 81 ASP A O 1
ATOM 580 N N . GLY A 1 82 ? 5.388 -2.832 -10.088 1.00 94.88 82 GLY A N 1
ATOM 581 C CA . GLY A 1 82 ? 4.387 -3.799 -9.686 1.00 94.88 82 GLY A CA 1
ATOM 582 C C . GLY A 1 82 ? 3.389 -4.077 -10.806 1.00 94.88 82 GLY A C 1
ATOM 583 O O . GLY A 1 82 ? 3.324 -3.381 -11.820 1.00 94.88 82 GLY A O 1
ATOM 584 N N . SER A 1 83 ? 2.592 -5.115 -10.598 1.00 94.00 83 SER A N 1
ATOM 585 C CA . SER A 1 83 ? 1.523 -5.577 -11.480 1.00 94.00 83 SER A CA 1
ATOM 586 C C . SER A 1 83 ? 0.209 -5.620 -10.705 1.00 94.00 83 SER A C 1
ATOM 588 O O . SER A 1 83 ? 0.178 -5.927 -9.510 1.00 94.00 83 SER A O 1
ATOM 590 N N . ASP A 1 84 ? -0.895 -5.327 -11.386 1.00 91.88 84 ASP A N 1
ATOM 591 C CA . ASP A 1 84 ? -2.234 -5.463 -10.825 1.00 91.88 84 ASP A CA 1
ATOM 592 C C . ASP A 1 84 ? -2.653 -6.924 -10.609 1.00 91.88 84 ASP A C 1
ATOM 594 O O . ASP A 1 84 ? -3.535 -7.184 -9.792 1.00 91.88 84 ASP A O 1
ATOM 598 N N . GLU A 1 85 ? -1.989 -7.885 -11.252 1.00 90.50 85 GLU A N 1
ATOM 599 C CA . GLU A 1 85 ? -2.209 -9.313 -11.033 1.00 90.50 85 GLU A CA 1
ATOM 600 C C . GLU A 1 85 ? -1.391 -9.893 -9.872 1.00 90.50 85 GLU A C 1
ATOM 602 O O . GLU A 1 85 ? -1.927 -10.681 -9.087 1.00 90.50 85 GLU A O 1
ATOM 607 N N . THR A 1 86 ? -0.103 -9.546 -9.755 1.00 90.75 86 THR A N 1
ATOM 608 C CA . THR A 1 86 ? 0.814 -10.207 -8.801 1.00 90.75 86 THR A CA 1
ATOM 609 C C . THR A 1 86 ? 1.312 -9.322 -7.665 1.00 90.75 86 THR A C 1
ATOM 611 O O . THR A 1 86 ? 1.866 -9.848 -6.701 1.00 90.75 86 THR A O 1
ATOM 614 N N . GLY A 1 87 ? 1.092 -8.008 -7.717 1.00 90.62 87 GLY A N 1
ATOM 615 C CA . GLY A 1 87 ? 1.638 -7.072 -6.734 1.00 90.62 87 GLY A CA 1
ATOM 616 C C . GLY A 1 87 ? 3.078 -6.691 -7.075 1.00 90.62 87 GLY A C 1
ATOM 617 O O . GLY A 1 87 ? 3.357 -6.337 -8.214 1.00 90.62 87 GLY A O 1
ATOM 618 N N . ALA A 1 88 ? 3.991 -6.743 -6.104 1.00 85.38 88 ALA A N 1
ATOM 619 C CA . ALA A 1 88 ? 5.414 -6.466 -6.331 1.00 85.38 88 ALA A CA 1
ATOM 620 C C . ALA A 1 88 ? 6.044 -7.443 -7.345 1.00 85.38 88 ALA A C 1
ATOM 622 O O . ALA A 1 88 ? 5.759 -8.643 -7.288 1.00 85.38 88 ALA A O 1
ATOM 623 N N . THR A 1 89 ? 6.901 -6.940 -8.243 1.00 80.94 89 THR A N 1
ATOM 624 C CA . THR A 1 89 ? 7.559 -7.722 -9.313 1.00 80.94 89 THR A CA 1
ATOM 625 C C . THR A 1 89 ? 9.040 -7.428 -9.440 1.00 80.94 89 THR A C 1
ATOM 627 O O . THR A 1 89 ? 9.400 -6.239 -9.301 1.00 80.94 89 THR A O 1
#

pLDDT: mean 93.72, std 3.19, range [80.94, 97.81]

Foldseek 3Di:
DWAQDPQQWIKDQAALVGGHIDIDPPARFARADKDWDDQPPPPDIWIWGQGPPPQFIKIFPPSRPDTDIGFRADPVRHTFHADSYHTGD

Sequence (89 aa):
MVLVDGSNEILINRKASGGGTERLTGVSAMKAPLTTADVDGDCATEIVYVGTTNGKLRFVDDPLGTPSVEVLSDESANGVDGSDETGAT